Protein AF-A0A8S3J2U8-F1 (afdb_monomer_lite)

Radius of gyration: 20.37 Å; chains: 1; bounding box: 28×39×70 Å

pLDDT: mean 75.49, std 13.3, range [39.69, 90.94]

Organism: NCBI:txid392030

Structure (mmCIF, N/CA/C/O backbone):
data_AF-A0A8S3J2U8-F1
#
_entry.id   AF-A0A8S3J2U8-F1
#
loop_
_atom_site.group_PDB
_atom_site.id
_atom_site.type_symbol
_atom_site.label_atom_id
_atom_site.label_alt_id
_atom_site.label_comp_id
_atom_site.label_asym_id
_atom_site.label_entity_id
_atom_site.label_seq_id
_atom_site.pdbx_PDB_ins_code
_atom_site.Cartn_x
_atom_site.Cartn_y
_atom_site.Cartn_z
_atom_site.occupancy
_atom_site.B_iso_or_equiv
_atom_site.auth_seq_id
_atom_site.auth_comp_id
_atom_site.auth_asym_id
_atom_site.auth_atom_id
_atom_site.pdbx_PDB_model_num
ATOM 1 N N . MET A 1 1 ? 15.210 -14.713 -8.160 1.00 56.12 1 MET A N 1
ATOM 2 C CA . MET A 1 1 ? 14.539 -13.508 -7.613 1.00 56.12 1 MET A CA 1
ATOM 3 C C . MET A 1 1 ? 13.129 -13.466 -8.172 1.00 56.12 1 MET A C 1
ATOM 5 O O . MET A 1 1 ? 13.015 -13.723 -9.365 1.00 56.12 1 MET A O 1
ATOM 9 N N . PRO A 1 2 ? 12.076 -13.192 -7.381 1.00 59.00 2 PRO A N 1
ATOM 10 C CA . PRO A 1 2 ? 10.716 -13.194 -7.901 1.00 59.00 2 PRO A CA 1
ATOM 11 C C . PRO A 1 2 ? 10.559 -11.992 -8.833 1.00 59.00 2 PRO A C 1
ATOM 13 O O . PRO A 1 2 ? 10.451 -10.838 -8.429 1.00 59.00 2 PRO A O 1
ATOM 16 N N . THR A 1 3 ? 10.651 -12.253 -10.126 1.00 75.75 3 THR A N 1
ATOM 17 C CA . THR A 1 3 ? 10.353 -11.302 -11.195 1.00 75.75 3 THR A CA 1
ATOM 18 C C . THR A 1 3 ? 8.902 -11.442 -11.637 1.00 75.75 3 THR A C 1
ATOM 20 O O . THR A 1 3 ? 8.574 -11.042 -12.744 1.00 75.75 3 THR A O 1
ATOM 23 N N . GLN A 1 4 ? 8.041 -12.018 -10.797 1.00 86.81 4 GLN A N 1
ATOM 24 C CA . GLN A 1 4 ? 6.632 -12.286 -11.068 1.00 86.81 4 GLN A CA 1
ATOM 25 C C . GLN A 1 4 ? 5.741 -11.413 -10.185 1.00 86.81 4 GLN A C 1
ATOM 27 O O . GLN A 1 4 ? 6.111 -11.065 -9.064 1.00 86.81 4 GLN A O 1
ATOM 32 N N . CYS A 1 5 ? 4.573 -11.073 -10.714 1.00 88.06 5 CYS A N 1
ATOM 33 C CA . CYS A 1 5 ? 3.499 -10.419 -9.992 1.00 88.06 5 CYS A CA 1
ATOM 34 C C . CYS A 1 5 ? 2.807 -11.431 -9.089 1.00 88.06 5 CYS A C 1
ATOM 36 O O . CYS A 1 5 ? 2.436 -12.501 -9.557 1.00 88.06 5 CYS A O 1
ATOM 38 N N . GLU A 1 6 ? 2.555 -11.082 -7.833 1.00 88.00 6 GLU A N 1
ATOM 39 C CA . GLU A 1 6 ? 1.872 -12.001 -6.915 1.00 88.00 6 GLU A CA 1
ATOM 40 C C . GLU A 1 6 ? 0.352 -12.067 -7.052 1.00 88.00 6 GLU A C 1
ATOM 42 O O . GLU A 1 6 ? -0.255 -13.006 -6.547 1.00 88.00 6 GLU A O 1
ATOM 47 N N . THR A 1 7 ? -0.264 -11.143 -7.788 1.00 86.94 7 THR A N 1
ATOM 48 C CA . THR A 1 7 ? -1.702 -11.199 -8.085 1.00 86.94 7 THR A CA 1
ATOM 49 C C . THR A 1 7 ? -1.997 -12.167 -9.232 1.00 86.94 7 THR A C 1
ATOM 51 O O . THR A 1 7 ? -2.895 -12.995 -9.130 1.00 86.94 7 THR A O 1
ATOM 54 N N . CYS A 1 8 ? -1.232 -12.100 -10.329 1.00 87.69 8 CYS A N 1
ATOM 55 C CA . CYS A 1 8 ? -1.511 -12.872 -11.548 1.00 87.69 8 CYS A CA 1
ATOM 56 C C . CYS A 1 8 ? -0.431 -13.902 -11.926 1.00 87.69 8 CYS A C 1
ATOM 58 O O . CYS A 1 8 ? -0.569 -14.583 -12.943 1.00 87.69 8 CYS A O 1
ATOM 60 N N . ASN A 1 9 ? 0.658 -14.007 -11.153 1.00 87.00 9 ASN A N 1
ATOM 61 C CA . ASN A 1 9 ? 1.827 -14.867 -11.402 1.00 87.00 9 ASN A CA 1
ATOM 62 C C . ASN A 1 9 ? 2.549 -14.622 -12.744 1.00 87.00 9 ASN A C 1
ATOM 64 O O . ASN A 1 9 ? 3.401 -15.412 -13.158 1.00 87.00 9 ASN A O 1
ATOM 68 N N . ARG A 1 10 ? 2.252 -13.511 -13.435 1.00 86.12 10 ARG A N 1
ATOM 69 C CA . ARG A 1 10 ? 2.917 -13.133 -14.693 1.00 86.12 10 ARG A CA 1
ATOM 70 C C . ARG A 1 10 ? 4.212 -12.363 -14.438 1.00 86.12 10 ARG A C 1
ATOM 72 O O . ARG A 1 10 ? 4.324 -11.690 -13.415 1.00 86.12 10 ARG A O 1
ATOM 79 N N . PRO A 1 11 ? 5.179 -12.387 -15.369 1.00 85.50 11 PRO A N 1
ATOM 80 C CA . PRO A 1 11 ? 6.401 -11.604 -15.245 1.00 85.50 11 PRO A CA 1
ATOM 81 C C . PRO A 1 11 ? 6.144 -10.094 -15.075 1.00 85.50 11 PRO A C 1
ATOM 83 O O . PRO A 1 11 ? 5.405 -9.467 -15.832 1.00 85.50 11 PRO A O 1
ATOM 86 N N . CYS A 1 12 ? 6.817 -9.499 -14.097 1.00 81.19 12 CYS A N 1
ATOM 87 C CA . CYS A 1 12 ? 6.962 -8.065 -13.848 1.00 81.19 12 CYS A CA 1
ATOM 88 C C . CYS A 1 12 ? 8.174 -7.460 -14.582 1.00 81.19 12 CYS A C 1
ATOM 90 O O . CYS A 1 12 ? 8.663 -6.402 -14.196 1.00 81.19 12 CYS A O 1
ATOM 92 N N . TYR A 1 13 ? 8.707 -8.132 -15.606 1.00 77.06 13 TYR A N 1
ATOM 93 C CA . TYR A 1 13 ? 9.851 -7.648 -16.375 1.00 77.06 13 TYR A CA 1
ATOM 94 C C . TYR A 1 13 ? 9.649 -7.878 -17.872 1.00 77.06 13 TYR A C 1
ATOM 96 O O . TYR A 1 13 ? 9.052 -8.867 -18.291 1.00 77.06 13 TYR A O 1
ATOM 104 N N . ASN A 1 14 ? 10.174 -6.952 -18.667 1.00 74.56 14 ASN A N 1
ATOM 105 C CA . ASN A 1 14 ? 10.335 -7.059 -20.111 1.00 74.56 14 ASN A CA 1
ATOM 106 C C . ASN A 1 14 ? 11.590 -6.252 -20.481 1.00 74.56 14 ASN A C 1
ATOM 108 O O . ASN A 1 14 ? 11.846 -5.209 -19.883 1.00 74.56 14 ASN A O 1
ATOM 112 N N . VAL A 1 15 ? 12.392 -6.763 -21.413 1.00 72.94 15 VAL A N 1
ATOM 113 C CA . VAL A 1 15 ? 13.723 -6.231 -21.750 1.00 72.94 15 VAL A CA 1
ATOM 114 C C . VAL A 1 15 ? 13.675 -4.935 -22.562 1.00 72.94 15 VAL A C 1
ATOM 116 O O . VAL A 1 15 ? 14.579 -4.118 -22.439 1.00 72.94 15 VAL A O 1
ATOM 119 N N . PHE A 1 16 ? 12.623 -4.723 -23.358 1.00 77.31 16 PHE A N 1
ATOM 120 C CA . PHE A 1 16 ? 12.471 -3.514 -24.181 1.00 77.31 16 PHE A CA 1
ATOM 121 C C . PHE A 1 16 ? 11.594 -2.453 -23.517 1.00 77.31 16 PHE A C 1
ATOM 123 O O . PHE A 1 16 ? 11.856 -1.260 -23.629 1.00 77.31 16 PHE A O 1
ATOM 130 N N . THR A 1 17 ? 10.548 -2.889 -22.819 1.00 73.44 17 THR A N 1
ATOM 131 C CA . THR A 1 17 ? 9.541 -2.017 -22.210 1.00 73.44 17 THR A CA 1
ATOM 132 C C . THR A 1 17 ? 9.069 -2.644 -20.904 1.00 73.44 17 THR A C 1
ATOM 134 O O . THR A 1 17 ? 8.058 -3.353 -20.896 1.00 73.44 17 THR A O 1
ATOM 137 N N . PRO A 1 18 ? 9.816 -2.466 -19.797 1.00 68.69 18 PRO A N 1
ATOM 138 C CA . PRO A 1 18 ? 9.437 -3.059 -18.526 1.00 68.69 18 PRO A CA 1
ATOM 139 C C . PRO A 1 18 ? 8.011 -2.617 -18.163 1.00 68.69 18 PRO A C 1
ATOM 141 O O . PRO A 1 18 ? 7.725 -1.416 -18.173 1.00 68.69 18 PRO A O 1
ATOM 144 N N . PRO A 1 19 ? 7.095 -3.563 -17.890 1.00 71.38 19 PRO A N 1
ATOM 145 C CA . PRO A 1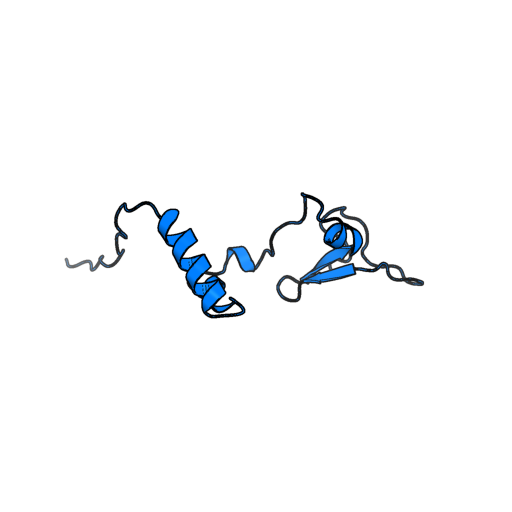 19 ? 5.736 -3.215 -17.511 1.00 71.38 19 PRO A CA 1
ATOM 146 C C . PRO A 1 19 ? 5.759 -2.415 -16.200 1.00 71.38 19 PRO A C 1
ATOM 148 O O . PRO A 1 19 ? 6.605 -2.684 -15.341 1.00 71.38 19 PRO A O 1
ATOM 151 N N . PRO A 1 20 ? 4.836 -1.456 -16.005 1.00 81.31 20 PRO A N 1
ATOM 152 C CA . PRO A 1 20 ? 4.768 -0.697 -14.766 1.00 81.31 20 PRO A CA 1
ATOM 153 C C . PRO A 1 20 ? 4.455 -1.647 -13.608 1.00 81.31 20 PRO A C 1
ATOM 155 O O . PRO A 1 20 ? 3.367 -2.222 -13.526 1.00 81.31 20 PRO A O 1
ATOM 158 N N . CYS A 1 21 ? 5.425 -1.820 -12.715 1.00 88.38 21 CYS A N 1
ATOM 159 C CA . CYS A 1 21 ? 5.319 -2.681 -11.546 1.00 88.38 21 CYS A CA 1
ATOM 160 C C . CYS A 1 21 ? 5.688 -1.896 -10.292 1.00 88.38 21 CYS A C 1
ATOM 162 O O . CYS A 1 21 ? 6.588 -1.059 -10.307 1.00 88.38 21 CYS A O 1
ATOM 164 N N . LEU A 1 22 ? 4.991 -2.191 -9.205 1.00 88.38 22 LEU A N 1
ATOM 165 C CA . LEU A 1 22 ? 5.299 -1.717 -7.868 1.00 88.38 22 LEU A CA 1
ATOM 166 C C . LEU A 1 22 ? 6.086 -2.805 -7.141 1.00 88.38 22 LEU A C 1
ATOM 168 O O . LEU A 1 22 ? 5.781 -3.992 -7.274 1.00 88.38 22 LEU A O 1
ATOM 172 N N . GLU A 1 23 ? 7.079 -2.397 -6.358 1.00 88.75 23 GLU A N 1
ATOM 173 C CA . GLU A 1 23 ? 7.800 -3.275 -5.439 1.00 88.75 23 GLU A CA 1
ATOM 174 C C . GLU A 1 23 ? 7.566 -2.787 -4.009 1.00 88.75 23 GLU A C 1
ATOM 176 O O . GLU A 1 23 ? 7.758 -1.610 -3.696 1.00 88.75 23 GLU A O 1
ATOM 181 N N . CYS A 1 24 ? 7.140 -3.686 -3.122 1.00 87.12 24 CYS A N 1
ATOM 182 C CA . CYS A 1 24 ? 7.046 -3.358 -1.707 1.00 87.12 24 CYS A CA 1
ATOM 183 C C . CYS A 1 24 ? 8.453 -3.181 -1.129 1.00 87.12 24 CYS A C 1
ATOM 185 O O . CYS A 1 24 ? 9.226 -4.132 -1.089 1.00 87.12 24 CYS A O 1
ATOM 187 N N . THR A 1 25 ? 8.754 -2.014 -0.565 1.00 87.19 25 THR A N 1
ATOM 188 C CA . THR A 1 25 ? 10.069 -1.718 0.035 1.00 87.19 25 THR A CA 1
ATOM 189 C C . THR A 1 25 ? 10.412 -2.574 1.255 1.00 87.19 25 THR A C 1
ATOM 191 O O . THR A 1 25 ? 11.560 -2.597 1.685 1.00 87.19 25 THR A O 1
ATOM 194 N N . ARG A 1 26 ? 9.421 -3.260 1.842 1.00 85.81 26 ARG A N 1
ATOM 195 C CA . ARG A 1 26 ? 9.587 -4.060 3.064 1.00 85.81 26 ARG A CA 1
ATOM 196 C C . ARG A 1 26 ? 9.727 -5.550 2.794 1.00 85.81 26 ARG A C 1
ATOM 198 O O . ARG A 1 26 ? 10.558 -6.201 3.412 1.00 85.81 26 ARG A O 1
ATOM 205 N N . CYS A 1 27 ? 8.874 -6.104 1.931 1.00 86.94 27 CYS A N 1
ATOM 206 C CA . CYS A 1 27 ? 8.861 -7.541 1.640 1.00 86.94 27 CYS A CA 1
ATOM 207 C C . CYS A 1 27 ? 9.360 -7.888 0.231 1.00 86.94 27 CYS A C 1
ATOM 209 O O . CYS A 1 27 ? 9.409 -9.068 -0.105 1.00 86.94 27 CYS A O 1
ATOM 211 N N . HIS A 1 28 ? 9.717 -6.885 -0.580 1.00 88.38 28 HIS A N 1
ATOM 212 C CA . HIS A 1 28 ? 10.202 -7.014 -1.961 1.00 88.38 28 HIS A CA 1
ATOM 213 C C . HIS A 1 28 ? 9.272 -7.792 -2.904 1.00 88.38 28 HIS A C 1
ATOM 215 O O . HIS A 1 28 ? 9.680 -8.217 -3.985 1.00 88.38 28 HIS A O 1
ATOM 221 N N . VAL A 1 29 ? 8.006 -7.965 -2.513 1.00 87.88 29 VAL A N 1
ATOM 222 C CA . VAL A 1 29 ? 6.969 -8.516 -3.382 1.00 87.88 29 VAL A CA 1
ATOM 223 C C . VAL A 1 29 ? 6.667 -7.530 -4.505 1.00 87.88 29 VAL A C 1
ATOM 225 O O . VAL A 1 29 ? 6.678 -6.313 -4.286 1.00 87.88 29 VAL A O 1
ATOM 228 N N . ARG A 1 30 ? 6.395 -8.052 -5.701 1.00 87.25 30 ARG A N 1
ATOM 229 C CA . ARG A 1 30 ? 6.102 -7.253 -6.891 1.00 87.25 30 ARG A CA 1
ATOM 230 C C . ARG A 1 30 ? 4.661 -7.439 -7.335 1.00 87.25 30 ARG A C 1
ATOM 232 O O . ARG A 1 30 ? 4.103 -8.531 -7.238 1.00 87.25 30 ARG A O 1
ATOM 239 N N . CYS A 1 31 ? 4.072 -6.367 -7.845 1.00 88.88 31 CYS A N 1
ATOM 240 C CA . CYS A 1 31 ? 2.718 -6.354 -8.384 1.00 88.88 31 CYS A CA 1
ATOM 241 C C . CYS A 1 31 ? 2.650 -5.415 -9.591 1.00 88.88 31 CYS A C 1
ATOM 243 O O . CYS A 1 31 ? 3.315 -4.379 -9.592 1.00 88.88 31 CYS A O 1
ATOM 245 N N . HIS A 1 32 ? 1.881 -5.747 -10.631 1.00 90.94 32 HIS A N 1
ATOM 246 C CA . HIS A 1 32 ? 1.634 -4.783 -11.708 1.00 90.94 32 HIS A CA 1
ATOM 247 C C . HIS A 1 32 ? 0.863 -3.585 -11.157 1.00 90.94 32 HIS A C 1
ATOM 249 O O . HIS A 1 32 ? -0.046 -3.740 -10.344 1.00 90.94 32 HIS A O 1
ATOM 255 N N . LYS A 1 33 ? 1.206 -2.380 -11.622 1.00 87.88 33 LYS A N 1
ATOM 256 C CA . LYS A 1 33 ? 0.559 -1.146 -11.162 1.00 87.88 33 LYS A CA 1
ATOM 257 C C . LYS A 1 33 ? -0.958 -1.179 -11.388 1.00 87.88 33 LYS A C 1
ATOM 259 O O . LYS A 1 33 ? -1.699 -0.723 -10.533 1.00 87.88 33 LYS A O 1
ATOM 264 N N . GLN A 1 34 ? -1.403 -1.795 -12.483 1.00 87.94 34 GLN A N 1
ATOM 265 C CA . GLN A 1 34 ? -2.821 -1.967 -12.800 1.00 87.94 34 GLN A CA 1
ATOM 266 C C . GLN A 1 34 ? -3.590 -2.688 -11.682 1.00 87.94 34 GLN A C 1
ATOM 268 O O . GLN A 1 34 ? -4.596 -2.176 -11.216 1.00 87.94 34 GLN A O 1
ATOM 273 N N . HIS A 1 35 ? -3.076 -3.816 -11.184 1.00 89.06 35 HIS A N 1
ATOM 274 C CA . HIS A 1 35 ? -3.715 -4.566 -10.097 1.00 89.06 35 HIS A CA 1
ATOM 275 C C . HIS A 1 35 ? -3.839 -3.736 -8.804 1.00 89.06 35 HIS A C 1
ATOM 277 O O . HIS A 1 35 ? -4.796 -3.889 -8.045 1.00 89.06 35 HIS A O 1
ATOM 283 N N . TYR A 1 36 ? -2.877 -2.839 -8.556 1.00 86.31 36 TYR A N 1
ATOM 284 C CA . TYR A 1 36 ? -2.924 -1.905 -7.431 1.00 86.31 36 TYR A CA 1
ATOM 285 C C . TYR A 1 36 ? -3.940 -0.775 -7.655 1.00 86.31 36 TYR A C 1
ATOM 287 O O . TYR A 1 36 ? -4.738 -0.479 -6.764 1.00 86.31 36 TYR A O 1
ATOM 295 N N . ASP A 1 37 ? -3.908 -0.155 -8.836 1.00 87.44 37 ASP A N 1
ATOM 296 C CA . ASP A 1 37 ? -4.755 0.983 -9.206 1.00 87.44 37 ASP A CA 1
ATOM 297 C C . ASP A 1 37 ? -6.241 0.574 -9.270 1.00 87.44 37 ASP A C 1
ATOM 299 O O . ASP A 1 37 ? -7.097 1.293 -8.750 1.00 87.44 37 ASP A O 1
ATOM 303 N N . ASP A 1 38 ? -6.534 -0.618 -9.800 1.00 87.56 38 ASP A N 1
ATOM 304 C CA . ASP A 1 38 ? -7.887 -1.180 -9.931 1.00 87.56 38 ASP A CA 1
ATOM 305 C C . ASP A 1 38 ? -8.447 -1.715 -8.598 1.00 87.56 38 ASP A C 1
ATOM 307 O O . ASP A 1 38 ? -9.601 -2.140 -8.532 1.00 87.56 38 ASP A O 1
ATOM 311 N N . ARG A 1 39 ? -7.651 -1.674 -7.514 1.00 75.69 39 ARG A N 1
ATOM 312 C CA . ARG A 1 39 ? -7.992 -2.219 -6.187 1.00 75.69 39 ARG A CA 1
ATOM 313 C C . ARG A 1 39 ? -8.546 -3.642 -6.262 1.00 75.69 39 ARG A C 1
ATOM 315 O O . ARG A 1 39 ? -9.515 -3.965 -5.571 1.00 75.69 39 ARG A O 1
ATOM 322 N N . GLU A 1 40 ? -7.936 -4.484 -7.090 1.00 78.62 40 GLU A N 1
ATOM 323 C CA . GLU A 1 40 ? -8.387 -5.863 -7.220 1.00 78.62 40 GLU A CA 1
ATOM 324 C C . GLU A 1 40 ? -8.369 -6.572 -5.862 1.00 78.62 40 GLU A C 1
ATOM 326 O O . GLU A 1 40 ? -7.417 -6.462 -5.082 1.00 78.62 40 GLU A O 1
ATOM 331 N N . GLU A 1 41 ? -9.438 -7.321 -5.592 1.00 66.00 41 GLU A N 1
ATOM 332 C CA . GLU A 1 41 ? -9.730 -7.911 -4.279 1.00 66.00 41 GLU A CA 1
ATOM 333 C C . GLU A 1 41 ? -8.639 -8.880 -3.784 1.00 66.00 41 GLU A C 1
ATOM 335 O O . GLU A 1 41 ? -8.562 -9.177 -2.594 1.00 66.00 41 GLU A O 1
ATOM 340 N N . PHE A 1 42 ? -7.761 -9.344 -4.677 1.00 68.94 42 PHE A N 1
ATOM 341 C CA . PHE A 1 42 ? -6.721 -10.338 -4.402 1.00 68.94 42 PHE A CA 1
ATOM 342 C C . PHE A 1 42 ? -5.356 -9.754 -4.008 1.00 68.94 42 PHE A C 1
ATOM 344 O O . PHE A 1 42 ? -4.383 -10.503 -3.899 1.00 68.94 42 PHE A O 1
ATOM 351 N N . MET A 1 43 ? -5.237 -8.444 -3.772 1.00 74.44 43 MET A N 1
ATOM 352 C CA . MET A 1 43 ? -3.994 -7.891 -3.228 1.00 74.44 43 MET A CA 1
ATOM 353 C C . MET A 1 43 ? -3.762 -8.349 -1.783 1.00 74.44 43 MET A C 1
ATOM 355 O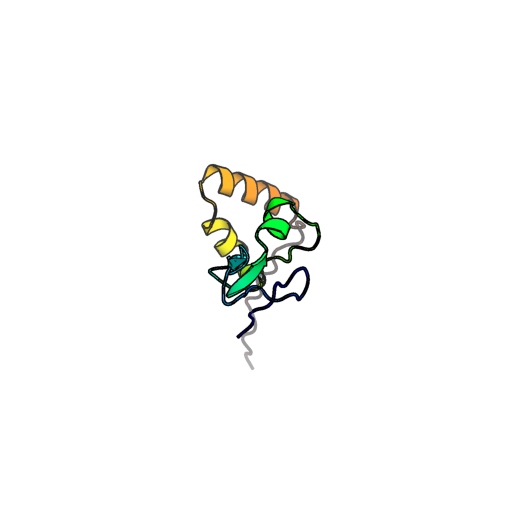 O . MET A 1 43 ? -4.443 -7.932 -0.845 1.00 74.44 43 MET A O 1
ATOM 359 N N . LEU A 1 44 ? -2.750 -9.198 -1.610 1.00 77.00 44 LEU A N 1
ATOM 360 C CA . LEU A 1 44 ? -2.352 -9.714 -0.308 1.00 77.00 44 LEU A CA 1
ATOM 361 C C . LEU A 1 44 ? -1.704 -8.622 0.562 1.00 77.00 44 LEU A C 1
ATOM 363 O O . LEU A 1 44 ? -0.984 -7.757 0.048 1.00 77.00 44 LEU A O 1
ATOM 367 N N . PRO A 1 45 ? -1.895 -8.671 1.893 1.00 79.75 45 PRO A N 1
ATOM 368 C CA . PRO A 1 45 ? -1.168 -7.801 2.806 1.00 79.75 45 PRO A CA 1
ATOM 369 C C . PRO A 1 45 ? 0.344 -8.069 2.741 1.00 79.75 45 PRO A C 1
ATOM 371 O O . PRO A 1 45 ? 0.811 -9.151 2.382 1.00 79.75 45 PRO A O 1
ATOM 374 N N . CYS A 1 46 ? 1.139 -7.066 3.121 1.00 83.69 46 CYS A N 1
ATOM 375 C CA . CYS A 1 46 ? 2.590 -7.210 3.201 1.00 83.69 46 CYS A CA 1
ATOM 376 C C . CYS A 1 46 ? 2.963 -8.306 4.215 1.00 83.69 46 CYS A C 1
ATOM 378 O O . CYS A 1 46 ? 2.676 -8.164 5.400 1.00 83.69 46 CYS A O 1
ATOM 380 N N . ARG A 1 47 ? 3.692 -9.341 3.773 1.00 78.06 47 ARG A N 1
ATOM 381 C CA . ARG A 1 47 ? 4.086 -10.511 4.594 1.00 78.06 47 ARG A CA 1
ATOM 382 C C . ARG A 1 47 ? 4.935 -10.172 5.826 1.00 78.06 47 ARG A C 1
ATOM 384 O O . ARG A 1 47 ? 5.061 -10.970 6.750 1.00 78.06 47 ARG A O 1
ATOM 391 N N . VAL A 1 48 ? 5.580 -9.006 5.823 1.00 80.94 48 VAL A N 1
ATOM 392 C CA . VAL A 1 48 ? 6.351 -8.504 6.974 1.00 80.94 48 VAL A CA 1
ATOM 393 C C . VAL A 1 48 ? 5.428 -7.851 8.004 1.00 80.94 48 VAL A C 1
ATOM 395 O O . VAL A 1 48 ? 5.763 -7.802 9.183 1.00 80.94 48 VAL A O 1
ATOM 398 N N . ASN A 1 49 ? 4.254 -7.380 7.583 1.00 75.81 49 ASN A N 1
ATOM 399 C CA . ASN A 1 49 ? 3.296 -6.709 8.449 1.00 75.81 49 ASN A CA 1
ATOM 400 C C . ASN A 1 49 ? 2.588 -7.677 9.406 1.00 75.81 49 ASN A C 1
ATOM 402 O O . ASN A 1 49 ? 2.309 -7.288 10.532 1.00 75.81 49 ASN A O 1
ATOM 406 N N . ASP A 1 50 ? 2.382 -8.938 9.010 1.00 67.75 50 ASP A N 1
ATOM 407 C CA . ASP A 1 50 ? 1.838 -9.986 9.892 1.00 67.75 50 ASP A CA 1
ATOM 408 C C . ASP A 1 50 ? 2.701 -10.244 11.135 1.00 67.75 50 ASP A C 1
ATOM 410 O O . ASP A 1 50 ? 2.210 -10.734 12.149 1.00 67.75 50 ASP A O 1
ATOM 414 N N . LYS A 1 51 ? 3.996 -9.911 11.071 1.00 67.31 51 LYS A N 1
ATOM 415 C CA . LYS A 1 51 ? 4.939 -10.096 12.181 1.00 67.31 51 LYS A CA 1
ATOM 416 C C . LYS A 1 51 ? 5.032 -8.887 13.109 1.00 67.31 51 LYS A C 1
ATOM 418 O O . LYS A 1 51 ? 5.684 -8.987 14.144 1.00 67.31 51 LYS A O 1
ATOM 423 N N . LEU A 1 52 ? 4.434 -7.754 12.741 1.00 72.19 52 LEU A N 1
ATOM 424 C CA . LEU A 1 52 ? 4.487 -6.551 13.562 1.00 72.19 52 LEU A CA 1
ATOM 425 C C . LEU A 1 52 ? 3.465 -6.640 14.682 1.00 72.19 52 LEU A C 1
ATOM 427 O O . LEU A 1 52 ? 2.291 -6.947 14.467 1.00 72.19 52 LEU A O 1
ATOM 431 N N . SER A 1 53 ? 3.905 -6.294 15.886 1.00 71.62 53 SER A N 1
ATOM 432 C CA . SER A 1 53 ? 2.986 -6.099 16.994 1.00 71.62 53 SER A CA 1
ATOM 433 C C . SER A 1 53 ? 2.054 -4.916 16.711 1.00 71.62 53 SER A C 1
ATOM 435 O O . SER A 1 53 ? 2.403 -3.959 16.016 1.00 71.62 53 SER A O 1
ATOM 437 N N . VAL A 1 54 ? 0.864 -4.930 17.320 1.00 73.31 54 VAL A N 1
ATOM 438 C CA . VAL A 1 54 ? -0.091 -3.807 17.255 1.00 73.31 54 VAL A CA 1
ATOM 439 C C . VAL A 1 54 ? 0.575 -2.483 17.632 1.00 73.31 54 VAL A C 1
ATOM 441 O O . VAL A 1 54 ? 0.264 -1.455 17.042 1.00 73.31 54 VAL A O 1
ATOM 444 N N . LYS A 1 55 ? 1.520 -2.511 18.580 1.00 73.12 55 LYS A N 1
ATOM 445 C CA . LYS A 1 55 ? 2.287 -1.340 19.013 1.00 73.12 55 LYS A CA 1
ATOM 446 C C . LYS A 1 55 ? 3.141 -0.770 17.879 1.00 73.12 55 LYS A C 1
ATOM 448 O O . LYS A 1 55 ? 3.141 0.438 17.682 1.00 73.12 55 LYS A O 1
ATOM 453 N N . GLU A 1 56 ? 3.827 -1.622 17.123 1.00 73.38 56 GLU A N 1
ATOM 454 C CA . GLU A 1 56 ? 4.638 -1.203 15.974 1.00 73.38 56 GLU A CA 1
ATOM 455 C C . GLU A 1 56 ? 3.767 -0.690 14.824 1.00 73.38 56 GLU A C 1
ATOM 457 O O . GLU A 1 56 ? 4.099 0.323 14.218 1.00 73.38 56 GLU A O 1
ATOM 462 N N . LEU A 1 57 ? 2.615 -1.323 14.576 1.00 73.12 57 LEU A N 1
ATOM 463 C CA . LEU A 1 57 ? 1.632 -0.833 13.603 1.00 73.12 57 LEU A CA 1
ATOM 464 C C . LEU A 1 57 ? 1.108 0.560 13.972 1.00 73.12 57 LEU A C 1
ATOM 466 O O . LEU A 1 57 ? 0.970 1.416 13.103 1.00 73.12 57 LEU A O 1
ATOM 470 N N . LEU A 1 58 ? 0.857 0.798 15.261 1.00 77.81 58 LEU A N 1
ATOM 471 C CA . LEU A 1 58 ? 0.369 2.076 15.770 1.00 77.81 58 LEU A CA 1
ATOM 472 C C . LEU A 1 58 ? 1.387 3.214 15.599 1.00 77.81 58 LEU A C 1
ATOM 474 O O . LEU A 1 58 ? 1.002 4.351 15.349 1.00 77.81 58 LEU A O 1
ATOM 478 N N . VAL A 1 59 ? 2.680 2.906 15.744 1.00 74.88 59 VAL A N 1
ATOM 479 C CA . VAL A 1 59 ? 3.782 3.867 15.556 1.00 74.88 59 VAL A CA 1
ATOM 480 C C . VAL A 1 59 ? 3.938 4.267 14.084 1.00 74.88 59 VAL A C 1
ATOM 482 O O . VAL A 1 59 ? 4.464 5.338 13.801 1.00 74.88 59 VAL A O 1
ATOM 485 N N . MET A 1 60 ? 3.443 3.458 13.141 1.00 72.94 60 MET A N 1
ATOM 486 C CA . MET A 1 60 ? 3.448 3.795 11.711 1.00 72.94 60 MET A CA 1
ATOM 487 C C . MET A 1 60 ? 2.296 4.717 11.280 1.00 72.94 60 MET A C 1
ATOM 489 O O . MET A 1 60 ? 2.224 5.072 10.104 1.00 72.94 60 MET A O 1
ATOM 493 N N . CYS A 1 61 ? 1.385 5.101 12.181 1.00 83.88 61 CYS A N 1
ATOM 494 C CA . CYS A 1 61 ? 0.359 6.088 11.854 1.00 83.88 61 CYS A CA 1
ATOM 495 C C . CYS A 1 61 ? 1.005 7.429 11.481 1.00 83.88 61 CYS A C 1
ATOM 497 O O . CYS A 1 61 ? 1.923 7.907 12.142 1.00 83.88 61 CYS A O 1
ATOM 499 N N . THR A 1 62 ? 0.490 8.064 10.432 1.00 81.06 62 THR A N 1
ATOM 500 C CA . THR A 1 62 ? 1.060 9.302 9.874 1.00 81.06 62 THR A CA 1
ATOM 501 C C . THR A 1 62 ? 0.758 10.540 10.725 1.00 81.06 62 THR A C 1
ATOM 503 O O . THR A 1 62 ? 1.341 11.601 10.514 1.00 81.06 62 THR A O 1
ATOM 506 N N . SER A 1 63 ? -0.154 10.417 11.697 1.00 87.31 63 SER A N 1
ATOM 507 C CA . SER A 1 63 ? -0.525 11.475 12.637 1.00 87.31 63 SER A CA 1
ATOM 508 C C . SER A 1 63 ? -1.055 10.915 13.959 1.00 87.31 63 SER A C 1
ATOM 510 O O . SER A 1 63 ? -1.623 9.820 14.014 1.00 87.31 63 SER A O 1
ATOM 512 N N . GLU A 1 64 ? -0.975 11.717 15.023 1.00 85.81 64 GLU A N 1
ATOM 513 C CA . GLU A 1 64 ? -1.555 11.371 16.329 1.00 85.81 64 GLU A CA 1
ATOM 514 C C . GLU A 1 64 ? -3.076 11.162 16.266 1.00 85.81 64 GLU A C 1
ATOM 516 O O . GLU A 1 64 ? -3.642 10.363 17.013 1.00 85.81 64 GLU A O 1
ATOM 521 N N . ASN A 1 65 ? -3.767 11.888 15.382 1.00 87.81 65 ASN A N 1
ATOM 522 C CA . ASN A 1 65 ? -5.212 11.762 15.220 1.00 87.81 65 ASN A CA 1
ATOM 523 C C . ASN A 1 65 ? -5.589 10.391 14.641 1.00 87.81 65 ASN A C 1
ATOM 525 O O . ASN A 1 65 ? -6.491 9.723 15.147 1.00 87.81 65 ASN A O 1
ATOM 529 N N . GLU A 1 66 ? -4.863 9.949 13.613 1.00 84.19 66 GLU A N 1
ATOM 530 C CA . GLU A 1 66 ? -5.018 8.616 13.030 1.00 84.19 66 GLU A CA 1
ATOM 531 C C . GLU A 1 66 ? -4.722 7.526 14.071 1.00 84.19 66 GLU A C 1
ATOM 533 O O . GLU A 1 66 ? -5.509 6.590 14.238 1.00 84.19 66 GLU A O 1
ATOM 538 N N . GLN A 1 67 ? -3.652 7.701 14.848 1.00 85.44 67 GLN A N 1
ATOM 539 C CA . GLN A 1 67 ? -3.291 6.794 15.934 1.00 85.44 67 GLN A CA 1
ATOM 540 C C . GLN A 1 67 ? -4.426 6.652 16.965 1.00 85.44 67 GLN A C 1
ATOM 542 O O . GLN A 1 67 ? -4.809 5.534 17.318 1.00 85.44 67 GLN A O 1
ATOM 547 N N . LYS A 1 68 ? -5.031 7.764 17.410 1.00 85.19 68 LYS A N 1
ATOM 548 C CA . LYS A 1 68 ? -6.171 7.761 18.351 1.00 85.19 68 LYS A CA 1
ATOM 549 C C . LYS A 1 68 ? -7.390 7.026 17.789 1.00 85.19 68 LYS A C 1
ATOM 551 O O . LYS A 1 68 ? -8.039 6.268 18.514 1.00 85.19 68 LYS A O 1
ATOM 556 N N . GLN A 1 69 ? -7.692 7.202 16.502 1.00 84.50 69 GLN A N 1
ATOM 557 C CA . GLN A 1 69 ? -8.790 6.485 15.843 1.00 84.50 69 GLN A CA 1
ATOM 558 C C . GLN A 1 69 ? -8.535 4.976 15.784 1.00 84.50 69 GLN A C 1
ATOM 560 O O . GLN A 1 69 ? -9.455 4.186 16.018 1.00 84.50 69 GLN A O 1
ATOM 565 N N . TRP A 1 70 ? -7.295 4.567 15.505 1.00 82.81 70 TRP A N 1
ATOM 566 C CA . TRP A 1 70 ? -6.900 3.161 15.519 1.00 82.81 70 TRP A CA 1
ATOM 567 C C . TRP A 1 70 ? -7.009 2.549 16.911 1.00 82.81 70 TRP A C 1
ATOM 569 O O . TRP A 1 70 ? -7.626 1.492 17.044 1.00 82.81 70 TRP A O 1
ATOM 579 N N . ILE A 1 71 ? -6.521 3.236 17.950 1.00 84.44 71 ILE A N 1
ATOM 580 C CA . ILE A 1 71 ? -6.691 2.806 19.347 1.00 84.44 71 ILE A CA 1
ATOM 581 C C . ILE A 1 71 ? -8.175 2.591 19.650 1.00 84.44 71 ILE A C 1
ATOM 583 O O . ILE A 1 71 ? -8.560 1.513 20.091 1.00 84.44 71 ILE A O 1
ATOM 587 N N . ALA A 1 72 ? -9.033 3.567 19.336 1.00 84.44 72 ALA A N 1
ATOM 588 C CA . ALA A 1 72 ? -10.465 3.474 19.609 1.00 84.44 72 ALA A CA 1
ATOM 589 C C . ALA A 1 72 ? -11.142 2.289 18.893 1.00 84.44 72 ALA A C 1
ATOM 591 O O . ALA A 1 72 ? -12.018 1.634 19.464 1.00 84.44 72 ALA A O 1
ATOM 592 N N . LYS A 1 73 ? -10.749 1.987 17.648 1.00 83.06 73 LYS A N 1
ATOM 593 C CA . LYS A 1 73 ? -11.250 0.821 16.898 1.00 83.06 73 LYS A CA 1
ATOM 594 C C . LYS A 1 73 ? -10.749 -0.497 17.492 1.00 83.06 73 LYS A C 1
ATOM 596 O O . LYS A 1 73 ? -11.528 -1.442 17.603 1.00 83.06 73 LYS A O 1
ATOM 601 N N . LEU A 1 74 ? 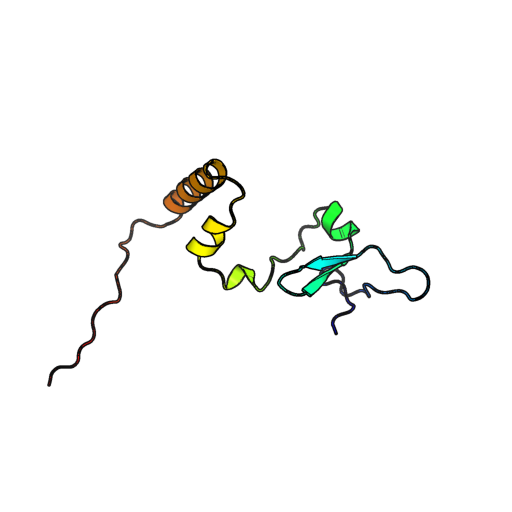-9.479 -0.562 17.884 1.00 78.19 74 LEU A N 1
ATOM 602 C CA . LEU A 1 74 ? -8.862 -1.754 18.468 1.00 78.19 74 LEU A CA 1
ATOM 603 C C . LEU A 1 74 ? -9.441 -2.068 19.848 1.00 78.19 74 LEU A C 1
ATOM 605 O O . LEU A 1 74 ? -9.836 -3.205 20.093 1.00 78.19 74 LEU A O 1
ATOM 609 N N . SER A 1 75 ? -9.604 -1.063 20.710 1.00 80.75 75 SER A N 1
ATOM 610 C CA . SER A 1 75 ? -10.213 -1.226 22.035 1.00 80.75 75 SER A CA 1
ATOM 611 C C . SER A 1 75 ? -11.640 -1.779 21.975 1.00 80.75 75 SER A C 1
ATOM 613 O O . SER A 1 75 ? -12.055 -2.480 22.890 1.00 80.75 75 SER A O 1
ATOM 615 N N . LYS A 1 76 ? -12.389 -1.510 20.895 1.00 79.00 76 LYS A N 1
ATOM 616 C CA . LYS A 1 76 ? -13.724 -2.095 20.667 1.00 79.00 76 LYS A CA 1
ATOM 617 C C . LYS A 1 76 ? -13.678 -3.569 20.247 1.00 79.00 76 LYS A C 1
ATOM 619 O O . LYS A 1 76 ? -14.659 -4.275 20.454 1.00 79.00 76 LYS A O 1
ATOM 624 N N . LYS A 1 77 ? -12.579 -4.020 19.634 1.00 72.19 77 LYS A N 1
ATOM 625 C CA . LYS A 1 77 ? -12.404 -5.392 19.127 1.00 72.19 77 LYS A CA 1
ATOM 626 C C . LYS A 1 77 ? -11.735 -6.335 20.127 1.00 72.19 77 LYS A C 1
ATOM 628 O O . LYS A 1 77 ? -11.882 -7.542 19.978 1.00 72.19 77 LYS A O 1
ATOM 633 N N . ILE A 1 78 ? -11.015 -5.817 21.124 1.00 73.19 78 ILE A N 1
ATOM 634 C CA . ILE A 1 78 ? -10.401 -6.638 22.173 1.00 73.19 78 ILE A CA 1
ATOM 635 C C . ILE A 1 78 ? -11.504 -7.067 23.159 1.00 73.19 78 ILE A C 1
ATOM 637 O O . ILE A 1 78 ? -12.075 -6.211 23.841 1.00 73.19 78 ILE A O 1
ATOM 641 N N . PRO A 1 79 ? -11.846 -8.366 23.255 1.00 64.44 79 PRO A N 1
ATOM 642 C CA . PRO A 1 79 ? -12.799 -8.830 24.253 1.00 64.44 79 PRO A CA 1
ATOM 643 C C . PRO A 1 79 ? -12.235 -8.557 25.652 1.00 64.44 79 PRO A C 1
ATOM 645 O O . PRO A 1 79 ? -11.093 -8.897 25.937 1.00 64.44 79 PRO A O 1
ATOM 648 N N . LYS A 1 80 ? -13.046 -7.986 26.552 1.00 61.59 80 LYS A N 1
ATOM 649 C CA . LYS A 1 80 ? -12.664 -7.615 27.934 1.00 61.59 80 LYS A CA 1
ATOM 650 C C . LYS A 1 80 ? -12.272 -8.796 28.846 1.00 61.59 80 LYS A C 1
ATOM 652 O O . LYS A 1 80 ? -12.172 -8.616 30.056 1.00 61.59 80 LYS A O 1
ATOM 657 N N . ARG A 1 81 ? -12.098 -10.011 28.312 1.00 55.03 81 ARG A N 1
ATOM 658 C CA . ARG A 1 81 ? -11.607 -11.145 29.105 1.00 55.03 81 ARG A CA 1
ATOM 659 C C . ARG A 1 81 ? -10.141 -10.851 29.397 1.00 55.03 81 ARG A C 1
ATOM 661 O O . ARG A 1 81 ? -9.376 -10.636 28.464 1.00 55.03 81 ARG A O 1
ATOM 668 N N . GLY A 1 82 ? -9.834 -10.708 30.684 1.00 51.12 82 GLY A N 1
ATOM 669 C CA . GLY A 1 82 ? -8.632 -10.057 31.188 1.00 51.12 82 GLY A CA 1
ATOM 670 C C . GLY A 1 82 ? -7.355 -10.461 30.462 1.00 51.12 82 GLY A C 1
ATOM 671 O O . GLY A 1 82 ? -7.163 -11.619 30.097 1.00 51.12 82 GLY A O 1
ATOM 672 N N . ILE A 1 83 ? -6.478 -9.477 30.284 1.00 54.97 83 ILE A N 1
ATOM 673 C CA . ILE A 1 83 ? -5.081 -9.697 29.931 1.00 54.97 83 ILE A CA 1
ATOM 674 C C . ILE A 1 83 ? -4.492 -10.522 31.080 1.00 54.97 83 ILE A C 1
ATOM 676 O O . ILE A 1 83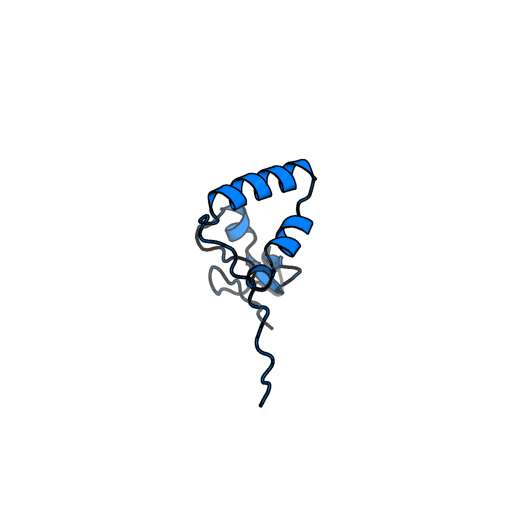 ? -4.144 -9.976 32.123 1.00 54.97 83 ILE A O 1
ATOM 680 N N . VAL A 1 84 ? -4.457 -11.847 30.939 1.00 48.59 84 VAL A N 1
ATOM 681 C CA . VAL A 1 84 ? -3.659 -12.697 31.822 1.00 48.59 84 VAL A CA 1
ATOM 682 C C . VAL A 1 84 ? -2.207 -12.428 31.463 1.00 48.59 84 VAL A C 1
ATOM 684 O O . VAL A 1 84 ? -1.695 -12.922 30.461 1.00 48.59 84 VAL A O 1
ATOM 687 N N . SER A 1 85 ? -1.563 -11.578 32.259 1.00 47.78 85 SER A N 1
ATOM 688 C CA . SER A 1 85 ? -0.114 -11.435 32.273 1.00 47.78 85 SER A CA 1
ATOM 689 C C . SER A 1 85 ? 0.480 -12.811 32.565 1.00 47.78 85 SER A C 1
ATOM 691 O O . SER A 1 85 ? 0.393 -13.291 33.692 1.00 47.78 85 SER A O 1
ATOM 693 N N . GLN A 1 86 ? 1.054 -13.476 31.560 1.00 45.72 86 GLN A N 1
ATOM 694 C CA . GLN A 1 86 ? 1.907 -14.635 31.808 1.00 45.72 86 GLN A CA 1
ATOM 695 C C . GLN A 1 86 ? 3.216 -14.131 32.417 1.00 45.72 86 GLN A C 1
ATOM 697 O O . GLN A 1 86 ? 4.189 -13.861 31.722 1.00 45.72 86 GLN A O 1
ATOM 702 N N . HIS A 1 87 ? 3.196 -13.946 33.730 1.00 48.94 87 HIS A N 1
ATOM 703 C CA . HIS A 1 87 ? 4.366 -13.726 34.560 1.00 48.94 87 HIS A CA 1
ATOM 704 C C . HIS A 1 87 ? 4.143 -14.533 35.833 1.00 48.94 87 HIS A C 1
ATOM 706 O O . HIS A 1 87 ? 3.585 -14.018 36.788 1.00 48.94 87 HIS A O 1
ATOM 712 N N . ASP A 1 88 ? 4.457 -15.824 35.780 1.00 43.53 88 ASP A N 1
ATOM 713 C CA . ASP A 1 88 ? 5.064 -16.566 36.888 1.00 43.53 88 ASP A CA 1
ATOM 714 C C . ASP A 1 88 ? 5.272 -18.006 36.441 1.00 43.53 88 ASP A C 1
ATOM 716 O O . ASP A 1 88 ? 4.302 -18.632 36.035 1.00 43.53 88 ASP A O 1
ATOM 720 N N . HIS A 1 89 ? 6.503 -18.507 36.505 1.00 39.69 89 HIS A N 1
ATOM 721 C CA . HIS A 1 89 ? 6.844 -19.892 36.849 1.00 39.69 89 HIS A CA 1
ATOM 722 C C . HIS A 1 89 ? 8.301 -19.849 37.328 1.00 39.69 89 HIS A C 1
ATOM 724 O O . HIS A 1 89 ? 9.245 -20.064 36.569 1.00 39.69 89 HIS A O 1
ATOM 730 N N . THR A 1 90 ? 8.478 -19.497 38.600 1.00 47.06 90 THR A N 1
ATOM 731 C CA . THR A 1 90 ? 9.670 -19.882 39.359 1.00 47.06 90 THR A CA 1
ATOM 732 C C . THR A 1 90 ? 9.433 -21.291 39.916 1.00 47.06 90 THR A C 1
ATOM 734 O O . THR A 1 90 ? 8.435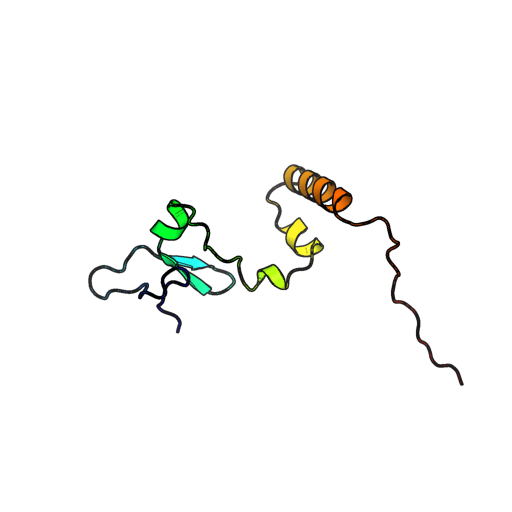 -21.497 40.606 1.00 47.06 90 THR A O 1
ATOM 737 N N . PRO A 1 91 ? 10.281 -22.296 39.635 1.00 51.66 91 PRO A N 1
ATOM 738 C C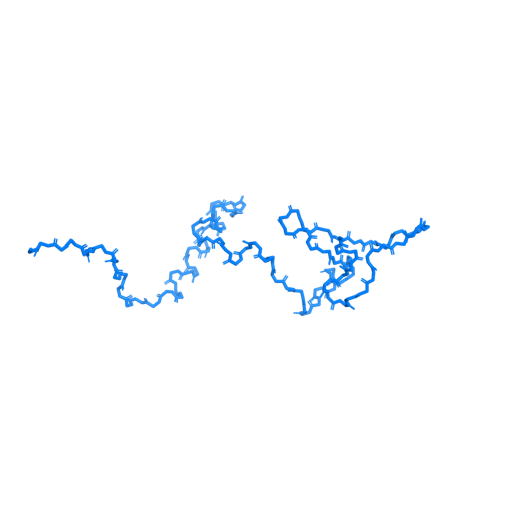A . PRO A 1 91 ? 10.230 -23.544 40.376 1.00 51.66 91 PRO A CA 1
ATOM 739 C C . PRO A 1 91 ? 11.131 -23.417 41.612 1.00 51.66 91 PRO A C 1
ATOM 741 O O . PRO A 1 91 ? 12.354 -23.391 41.498 1.00 51.66 91 PRO A O 1
ATOM 744 N N . SER A 1 92 ? 10.511 -23.334 42.789 1.00 45.16 92 SER A N 1
ATOM 745 C CA . SER A 1 92 ? 11.135 -23.715 44.059 1.00 45.16 92 SER A CA 1
ATOM 746 C C . SER A 1 92 ? 10.687 -25.128 44.406 1.00 45.16 92 SER A C 1
ATOM 748 O O . SER A 1 92 ? 9.513 -25.327 44.722 1.00 45.16 92 SER A O 1
ATOM 750 N N . SER A 1 93 ? 11.609 -26.085 44.360 1.00 48.41 93 SER A N 1
ATOM 751 C CA . SER A 1 93 ? 11.770 -27.207 45.304 1.00 48.41 93 SER A CA 1
ATOM 752 C C . SER A 1 93 ? 13.050 -27.954 44.962 1.00 48.41 93 SER A C 1
ATOM 754 O O . SER A 1 93 ? 13.229 -28.271 43.766 1.00 48.41 93 SER A O 1
#

Foldseek 3Di:
DQQAAPQPRHGQQDDPDRAQWDADPPQRHIHGVCCVVVVPVRDDDRPVVVVDDPVRVLVPDPDPVSSVVSVVVVVVVDPVPDPPPPDDDDDDD

Secondary structure (DSSP, 8-state):
---BBTTT--BS--SSS---EEE-TTT--EEEHHHHHTT-TT-PPPTTGGGS-HHHHHHT-SSHHHHHHHHHHHHHHS-SS------------

Sequence (93 aa):
MPTQCETCNRPCYNVFTPPPCLECTRCHVRCHKQHYDDREEFMLPCRVNDKLSVKELLVMCTSENEQKQWIAKLSKKIPKRGIVSQHDHTPSS